Protein AF-A0A7X2N0Z1-F1 (afdb_monomer_lite)

Foldseek 3Di:
DDDPPPDPPPCPPHDDDPVLVVQVVVVVVVVDDLVVSCVVVVHDSVD

Radius of gyration: 13.92 Å; chains: 1; bounding box: 24×24×41 Å

Organism: NCBI:txid2652291

Structure (mmCIF, N/CA/C/O backbone):
data_AF-A0A7X2N0Z1-F1
#
_entry.id   AF-A0A7X2N0Z1-F1
#
loop_
_atom_site.group_PDB
_a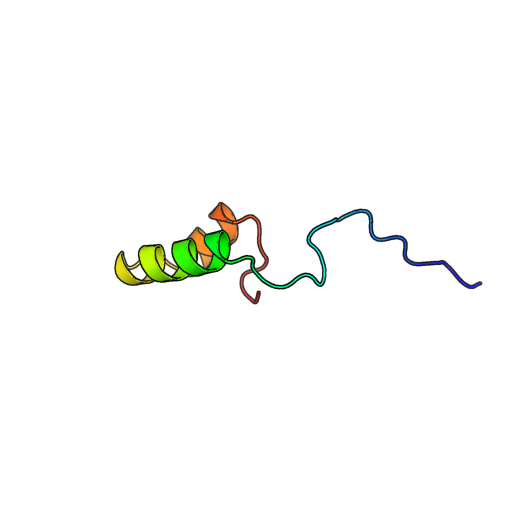tom_site.id
_atom_site.type_symbol
_atom_site.label_atom_id
_atom_site.label_alt_id
_atom_site.label_comp_id
_atom_site.label_asym_id
_atom_site.label_entity_id
_atom_site.label_seq_id
_atom_site.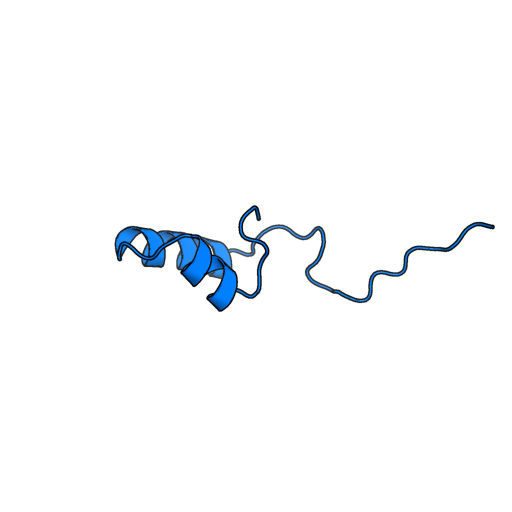pdbx_PDB_ins_code
_atom_site.Cartn_x
_atom_site.Cartn_y
_atom_site.Cartn_z
_atom_site.occupancy
_atom_site.B_iso_or_equiv
_atom_site.auth_seq_id
_atom_site.auth_comp_id
_atom_site.auth_asym_id
_atom_site.auth_atom_id
_atom_site.pdbx_PDB_model_num
ATOM 1 N N . MET A 1 1 ? 15.109 -22.899 -29.318 1.00 49.44 1 MET A N 1
ATOM 2 C CA . MET A 1 1 ? 14.819 -21.452 -29.392 1.00 49.44 1 MET A CA 1
ATOM 3 C C . MET A 1 1 ? 14.967 -20.867 -27.997 1.00 49.44 1 MET A C 1
ATOM 5 O O . MET A 1 1 ? 14.189 -21.224 -27.123 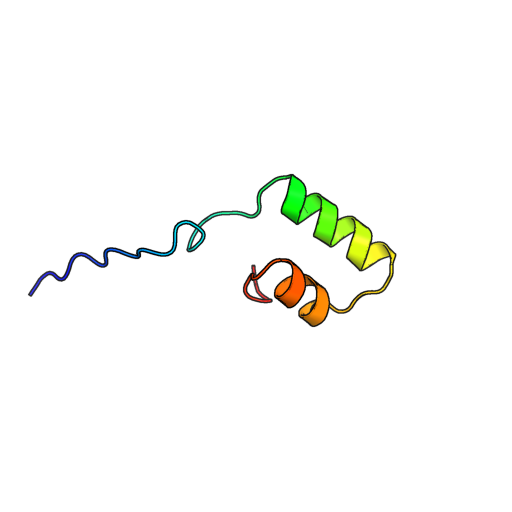1.00 49.44 1 MET A O 1
ATOM 9 N N . ASN A 1 2 ? 16.013 -20.073 -27.760 1.00 56.25 2 ASN A N 1
ATOM 10 C CA . ASN A 1 2 ? 16.259 -19.398 -26.484 1.00 56.25 2 ASN A CA 1
ATOM 11 C C . ASN A 1 2 ? 15.567 -18.032 -26.546 1.00 56.25 2 ASN A C 1
ATOM 13 O O . ASN A 1 2 ? 16.101 -17.113 -27.158 1.00 56.25 2 ASN A O 1
ATOM 17 N N . TYR A 1 3 ? 14.354 -17.919 -26.007 1.00 64.88 3 TYR A N 1
ATOM 18 C CA . TYR A 1 3 ? 13.685 -16.627 -25.873 1.00 64.88 3 TYR A CA 1
ATOM 19 C C . TYR A 1 3 ? 14.221 -15.973 -24.597 1.00 64.88 3 TYR A C 1
ATOM 21 O O . TYR A 1 3 ? 13.876 -16.448 -23.511 1.00 64.88 3 TYR A O 1
ATOM 29 N N . PRO A 1 4 ? 15.067 -14.928 -24.661 1.00 61.16 4 PRO A N 1
ATOM 30 C CA . PRO A 1 4 ? 15.391 -14.187 -23.456 1.00 61.16 4 PRO A CA 1
ATOM 31 C C . PRO A 1 4 ? 14.084 -13.568 -22.958 1.00 61.16 4 PRO A C 1
ATOM 33 O O . PRO A 1 4 ? 13.480 -12.732 -23.630 1.00 61.16 4 PRO A O 1
ATOM 36 N N . TYR A 1 5 ? 13.602 -14.041 -21.808 1.00 63.72 5 TYR A N 1
ATOM 37 C CA . TYR A 1 5 ? 12.415 -13.514 -21.143 1.00 63.72 5 TYR A CA 1
ATOM 38 C C . TYR A 1 5 ? 12.739 -12.109 -20.621 1.00 63.72 5 TYR A C 1
ATOM 40 O O . TYR A 1 5 ? 13.033 -11.904 -19.443 1.00 63.72 5 TYR A O 1
ATOM 48 N N . HIS A 1 6 ? 12.753 -11.131 -21.526 1.00 62.59 6 HIS A N 1
ATOM 49 C CA . HIS A 1 6 ? 12.871 -9.721 -21.195 1.00 62.59 6 HIS A CA 1
ATOM 50 C C . HIS A 1 6 ? 11.539 -9.262 -20.612 1.00 62.59 6 HIS A C 1
ATOM 52 O O . HIS A 1 6 ? 10.651 -8.769 -21.300 1.00 62.59 6 HIS A O 1
ATOM 58 N N . ASN A 1 7 ? 11.396 -9.482 -19.311 1.00 62.28 7 ASN A N 1
ATOM 59 C CA . ASN A 1 7 ? 10.342 -8.887 -18.520 1.00 62.28 7 ASN A CA 1
ATOM 60 C C . ASN A 1 7 ? 10.524 -7.358 -18.489 1.00 62.28 7 ASN A C 1
ATOM 62 O O . ASN A 1 7 ? 11.503 -6.865 -17.930 1.00 62.28 7 ASN A O 1
ATOM 66 N N . THR A 1 8 ? 9.575 -6.619 -19.060 1.00 66.69 8 THR A N 1
ATOM 67 C CA . THR A 1 8 ? 9.534 -5.150 -19.029 1.00 66.69 8 THR A CA 1
ATOM 68 C C . THR A 1 8 ? 8.918 -4.595 -17.738 1.00 66.69 8 THR A C 1
ATOM 70 O O . THR A 1 8 ? 9.037 -3.399 -17.469 1.00 66.69 8 THR A O 1
ATOM 73 N N . GLU A 1 9 ? 8.313 -5.435 -16.885 1.00 73.25 9 GLU A N 1
ATOM 74 C CA . GLU A 1 9 ? 7.845 -5.028 -15.560 1.00 73.25 9 GLU A CA 1
ATOM 75 C C . GLU A 1 9 ? 9.025 -4.863 -14.600 1.00 73.25 9 GLU A C 1
ATOM 77 O O . GLU A 1 9 ? 9.508 -5.817 -13.982 1.00 73.25 9 GLU A O 1
ATOM 82 N N . SER A 1 10 ? 9.436 -3.610 -14.415 1.00 72.69 10 SER A N 1
ATOM 83 C CA . SER A 1 10 ? 10.516 -3.197 -13.506 1.00 72.69 10 SER A CA 1
ATOM 84 C C . SER A 1 10 ? 10.360 -3.729 -12.066 1.00 72.69 10 SER A C 1
ATOM 86 O O . SER A 1 10 ? 11.348 -3.964 -11.368 1.00 72.69 10 SER A O 1
ATOM 88 N N . ARG A 1 11 ? 9.119 -3.963 -11.614 1.00 77.44 11 ARG A N 1
ATOM 89 C CA . ARG A 1 11 ? 8.792 -4.365 -10.231 1.00 77.44 11 ARG A CA 1
ATOM 90 C C . ARG A 1 11 ? 8.667 -5.876 -10.018 1.00 77.44 11 ARG A C 1
ATOM 92 O O . ARG A 1 11 ? 8.626 -6.322 -8.871 1.00 77.44 11 ARG A O 1
ATOM 99 N N . LYS A 1 12 ? 8.604 -6.675 -11.083 1.00 79.44 12 LYS A N 1
ATOM 100 C CA . LYS A 1 12 ? 8.445 -8.129 -10.976 1.00 79.44 12 LYS A CA 1
ATOM 101 C C . LYS A 1 12 ? 9.749 -8.779 -10.504 1.00 79.44 12 LYS A C 1
ATOM 103 O O . LYS A 1 12 ? 10.838 -8.380 -10.909 1.00 79.44 12 LYS A O 1
ATOM 108 N N . ASN A 1 13 ? 9.631 -9.762 -9.606 1.00 80.75 13 ASN A N 1
ATOM 109 C CA . ASN A 1 13 ? 10.749 -10.401 -8.889 1.00 80.75 13 ASN A CA 1
ATOM 110 C C . ASN A 1 13 ? 11.610 -9.426 -8.062 1.00 80.75 13 ASN A C 1
ATOM 112 O O . ASN A 1 13 ? 12.786 -9.685 -7.801 1.00 80.75 13 ASN A O 1
ATOM 116 N N . LYS A 1 14 ? 11.041 -8.285 -7.655 1.00 86.56 14 LYS A N 1
ATOM 117 C CA . LYS A 1 14 ? 11.679 -7.342 -6.734 1.00 86.56 14 LYS A CA 1
ATOM 118 C C . LYS A 1 14 ? 10.957 -7.355 -5.396 1.00 86.56 14 LYS A C 1
ATOM 120 O O . LYS A 1 14 ? 9.727 -7.307 -5.355 1.00 86.56 14 LYS A O 1
ATOM 125 N N . HIS A 1 15 ? 11.742 -7.353 -4.325 1.00 90.31 15 HIS A N 1
ATOM 126 C CA . HIS A 1 15 ? 11.248 -7.213 -2.961 1.00 90.31 15 HIS A CA 1
ATOM 127 C C . HIS A 1 15 ? 10.457 -5.912 -2.785 1.00 90.31 15 HIS A C 1
ATOM 129 O O . HIS A 1 15 ? 10.625 -4.947 -3.542 1.00 90.31 15 HIS A O 1
ATOM 135 N N . LEU A 1 16 ? 9.591 -5.898 -1.775 1.00 92.38 16 LEU A N 1
ATOM 136 C CA . LEU A 1 16 ? 8.924 -4.682 -1.336 1.00 92.38 16 LEU A CA 1
ATOM 137 C C . LEU A 1 16 ? 9.973 -3.681 -0.853 1.00 92.38 16 LEU A C 1
ATOM 139 O O . LEU A 1 16 ? 10.874 -4.017 -0.080 1.00 92.38 16 LEU A O 1
ATOM 143 N N . ASN A 1 17 ? 9.861 -2.446 -1.320 1.00 93.25 17 ASN A N 1
ATOM 144 C CA . ASN A 1 17 ? 10.682 -1.361 -0.817 1.00 93.25 17 ASN A CA 1
ATOM 145 C C . ASN A 1 17 ? 10.210 -0.939 0.589 1.00 93.25 17 ASN A C 1
ATOM 147 O O . ASN A 1 17 ? 9.131 -1.313 1.052 1.00 93.25 17 ASN A O 1
ATOM 151 N N . PHE A 1 18 ? 11.028 -0.145 1.280 1.00 95.12 18 PHE A N 1
ATOM 152 C CA . PHE A 1 18 ? 10.731 0.294 2.646 1.00 95.12 18 PHE A CA 1
ATOM 153 C C . PHE A 1 18 ? 9.374 1.009 2.769 1.00 95.12 18 PHE A C 1
ATOM 155 O O . PHE A 1 18 ? 8.637 0.763 3.718 1.00 95.12 18 PHE A O 1
ATOM 162 N N . LYS A 1 19 ? 9.015 1.847 1.787 1.00 94.50 19 LYS A N 1
ATOM 163 C CA . LYS A 1 19 ? 7.733 2.566 1.786 1.00 94.50 19 LYS A CA 1
ATOM 164 C C . LYS A 1 19 ? 6.557 1.603 1.662 1.00 94.50 19 LYS A C 1
ATOM 166 O O . LYS A 1 19 ? 5.629 1.699 2.449 1.00 94.50 19 LYS A O 1
ATOM 171 N N . GLU A 1 20 ? 6.625 0.657 0.725 1.00 94.38 20 GLU A N 1
ATOM 172 C CA . GLU A 1 20 ? 5.601 -0.377 0.543 1.00 94.38 20 GLU A CA 1
ATOM 173 C C . GLU A 1 20 ? 5.408 -1.191 1.826 1.00 94.38 20 GLU A C 1
ATOM 175 O O . GLU A 1 20 ? 4.276 -1.390 2.254 1.00 94.38 20 GLU A O 1
ATOM 180 N N . ARG A 1 21 ? 6.504 -1.600 2.480 1.00 95.56 21 ARG A N 1
ATOM 181 C CA . ARG A 1 21 ? 6.450 -2.316 3.762 1.00 95.56 21 ARG A CA 1
ATOM 182 C C . ARG A 1 21 ? 5.775 -1.498 4.862 1.00 95.56 21 ARG A C 1
ATOM 184 O O . ARG A 1 21 ? 4.867 -2.001 5.512 1.00 95.56 21 ARG A O 1
ATOM 191 N N . MET A 1 22 ? 6.176 -0.237 5.026 1.00 96.94 22 MET A N 1
ATOM 192 C CA . MET A 1 22 ? 5.574 0.663 6.012 1.00 96.94 22 MET A CA 1
ATOM 193 C C . MET A 1 22 ? 4.074 0.860 5.745 1.00 96.94 22 MET A C 1
ATOM 195 O O . MET A 1 22 ? 3.264 0.829 6.666 1.00 96.94 22 MET A O 1
ATOM 199 N N . THR A 1 23 ? 3.680 1.022 4.477 1.00 95.94 23 THR A N 1
ATOM 200 C CA . THR A 1 23 ? 2.268 1.144 4.097 1.00 95.94 23 THR A CA 1
ATOM 201 C C . THR A 1 23 ? 1.475 -0.110 4.458 1.00 95.94 23 THR A C 1
ATOM 203 O O . THR A 1 23 ? 0.362 0.022 4.960 1.00 95.94 23 THR A O 1
ATOM 206 N N . ILE A 1 24 ? 2.029 -1.311 4.249 1.00 96.00 24 ILE A N 1
ATOM 207 C CA . ILE A 1 24 ? 1.380 -2.565 4.665 1.00 96.00 24 ILE A CA 1
ATOM 208 C C . ILE A 1 24 ? 1.163 -2.574 6.179 1.00 96.00 24 ILE A C 1
ATOM 210 O O . ILE A 1 24 ? 0.043 -2.814 6.616 1.00 96.00 24 ILE A O 1
ATOM 214 N N . GLU A 1 25 ? 2.195 -2.278 6.973 1.00 96.31 25 GLU A N 1
ATOM 215 C CA . GLU A 1 25 ? 2.115 -2.297 8.441 1.00 96.31 25 GLU A CA 1
ATOM 216 C C . GLU A 1 25 ? 1.054 -1.321 8.978 1.00 96.31 25 GLU A C 1
ATOM 218 O O . GLU A 1 25 ? 0.213 -1.713 9.787 1.00 96.31 25 GLU A O 1
ATOM 223 N N . ILE A 1 26 ? 1.022 -0.084 8.468 1.00 97.06 26 ILE A N 1
ATOM 224 C CA . ILE A 1 26 ? 0.022 0.925 8.859 1.00 97.06 26 ILE A CA 1
ATOM 225 C C . ILE A 1 26 ? -1.392 0.470 8.473 1.00 97.06 26 ILE A C 1
ATOM 227 O O . ILE A 1 26 ? -2.302 0.483 9.297 1.00 97.06 26 ILE A O 1
ATOM 231 N N . ARG A 1 27 ? -1.590 0.014 7.230 1.00 95.94 27 ARG A N 1
ATOM 232 C CA . ARG A 1 27 ? -2.913 -0.409 6.746 1.00 95.94 27 ARG A CA 1
ATOM 233 C C . ARG A 1 27 ? -3.428 -1.659 7.457 1.00 95.94 27 ARG A C 1
ATOM 235 O O . ARG A 1 27 ? -4.638 -1.799 7.629 1.00 95.94 27 ARG A O 1
ATOM 242 N N . LEU A 1 28 ? -2.535 -2.567 7.847 1.00 95.44 28 LEU A N 1
ATOM 243 C CA . LEU A 1 28 ? -2.887 -3.720 8.671 1.00 95.44 28 LEU A CA 1
ATOM 244 C C . LEU A 1 28 ? -3.340 -3.281 10.065 1.00 95.44 28 LEU A C 1
ATOM 246 O O . LEU A 1 28 ? -4.337 -3.806 10.555 1.00 95.44 28 LEU A O 1
ATOM 250 N N . ALA A 1 29 ? -2.669 -2.295 10.670 1.00 96.44 29 ALA A N 1
ATOM 251 C CA . ALA A 1 29 ? -3.099 -1.712 11.942 1.00 96.44 29 ALA A CA 1
ATOM 252 C C . ALA A 1 29 ? -4.481 -1.035 11.836 1.00 96.44 29 ALA A C 1
ATOM 254 O O . ALA A 1 29 ? -5.290 -1.158 12.752 1.00 96.44 29 ALA A O 1
ATOM 255 N N . ASP A 1 30 ? -4.795 -0.425 10.688 1.00 95.75 30 ASP A N 1
ATOM 256 C CA . ASP A 1 30 ? -6.119 0.139 10.379 1.00 95.75 30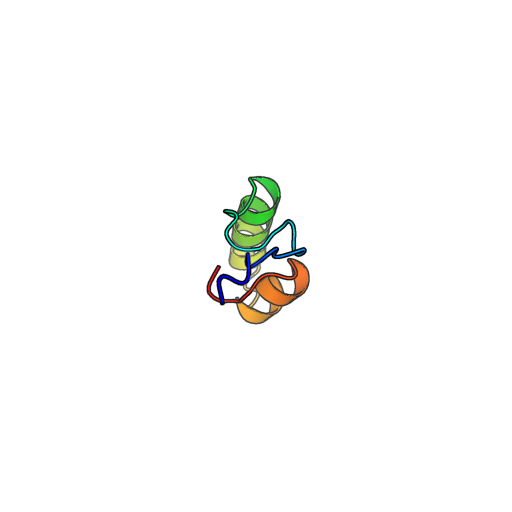 ASP A CA 1
ATOM 257 C C . ASP A 1 30 ? -7.202 -0.927 10.088 1.00 95.75 30 ASP A C 1
ATOM 259 O O . ASP A 1 30 ? -8.354 -0.590 9.804 1.00 95.75 30 ASP A O 1
ATOM 263 N N . GLY A 1 31 ? -6.856 -2.220 10.092 1.00 96.62 31 GLY A N 1
ATOM 264 C CA . GLY A 1 31 ? -7.787 -3.313 9.800 1.00 96.62 31 GLY A CA 1
ATOM 265 C C . GLY A 1 31 ? -8.150 -3.462 8.317 1.00 96.62 31 GLY A C 1
ATOM 266 O O . GLY A 1 31 ? -9.175 -4.060 7.982 1.00 96.62 31 GLY A O 1
ATOM 267 N N . CYS A 1 32 ? -7.341 -2.928 7.395 1.00 95.12 32 CYS A N 1
ATOM 268 C CA . CYS A 1 32 ? -7.563 -3.139 5.966 1.00 95.12 32 CYS A CA 1
ATOM 269 C C . CYS A 1 32 ? -7.304 -4.599 5.569 1.00 95.12 32 CYS A C 1
ATOM 271 O O . CYS A 1 32 ? -6.357 -5.238 6.023 1.00 95.12 32 CYS A O 1
ATOM 273 N N . SER A 1 33 ? -8.112 -5.119 4.641 1.00 95.88 33 SER A N 1
ATOM 274 C CA . SER A 1 33 ? -7.879 -6.453 4.087 1.00 95.88 33 SER A CA 1
ATOM 275 C C . SER A 1 33 ? -6.618 -6.485 3.221 1.00 95.88 33 SER A C 1
ATOM 277 O O . SER A 1 33 ? -6.336 -5.541 2.477 1.00 95.88 33 SER A O 1
ATOM 279 N N . ALA A 1 34 ? -5.906 -7.616 3.241 1.00 94.44 34 ALA A N 1
ATOM 280 C CA . ALA A 1 34 ? -4.714 -7.832 2.416 1.00 94.44 34 ALA A CA 1
ATOM 281 C C . ALA A 1 34 ? -4.977 -7.564 0.923 1.00 94.44 34 ALA A C 1
ATOM 283 O O . ALA A 1 34 ? -4.148 -6.976 0.236 1.00 94.44 34 ALA A O 1
ATOM 284 N N . TYR A 1 35 ? -6.173 -7.908 0.432 1.00 95.75 35 TYR A N 1
ATOM 285 C CA . TYR A 1 35 ? -6.592 -7.615 -0.939 1.00 95.75 35 TYR A CA 1
ATOM 286 C C . TYR A 1 35 ? -6.617 -6.111 -1.246 1.00 95.75 35 TYR A C 1
ATOM 288 O O . TYR A 1 35 ? -6.114 -5.679 -2.284 1.00 95.75 35 TYR A O 1
ATOM 296 N N . LYS A 1 36 ? -7.186 -5.298 -0.345 1.00 95.69 36 LYS A N 1
ATOM 297 C CA . LYS A 1 36 ? -7.275 -3.843 -0.526 1.00 95.69 36 LYS A CA 1
ATOM 298 C C . LYS A 1 36 ? -5.882 -3.210 -0.544 1.00 95.69 36 LYS A C 1
ATOM 300 O O . LYS A 1 36 ? -5.615 -2.370 -1.398 1.00 95.69 36 LYS A O 1
ATOM 305 N N . ILE A 1 37 ? -4.996 -3.681 0.334 1.00 95.88 37 ILE A N 1
ATOM 306 C CA . ILE A 1 37 ? -3.600 -3.236 0.423 1.00 95.88 37 ILE A CA 1
ATOM 307 C C . ILE A 1 37 ? -2.829 -3.607 -0.851 1.00 95.88 37 ILE A C 1
ATOM 309 O O . ILE A 1 37 ? -2.175 -2.761 -1.454 1.00 95.88 37 ILE A O 1
ATOM 313 N N . ALA A 1 38 ? -2.9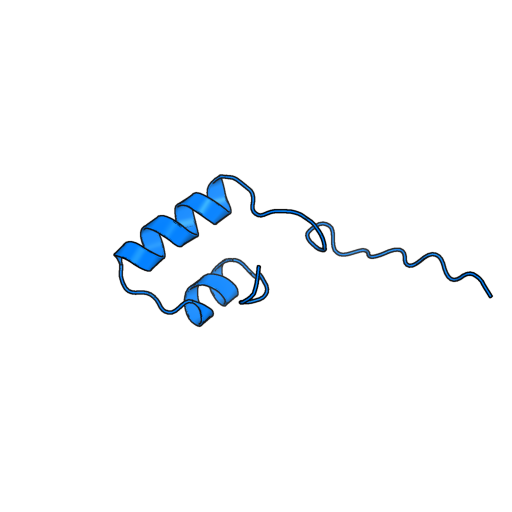58 -4.850 -1.317 1.00 94.50 38 ALA A N 1
ATOM 314 C CA . ALA A 1 38 ? -2.302 -5.322 -2.533 1.00 94.50 38 ALA A CA 1
ATOM 315 C C . AL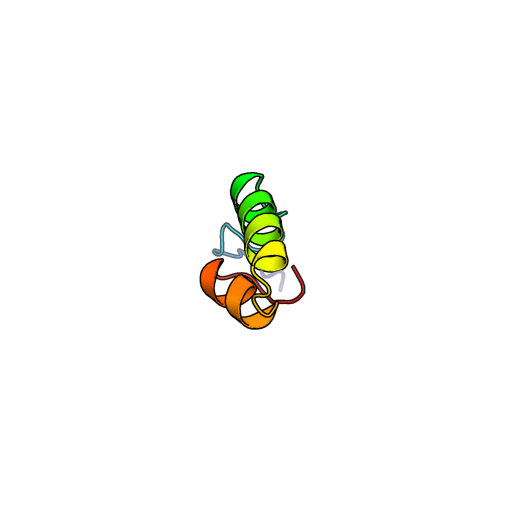A A 1 38 ? -2.750 -4.524 -3.772 1.00 94.50 38 ALA A C 1
ATOM 317 O O . ALA A 1 38 ? -1.924 -4.133 -4.601 1.00 94.50 38 ALA A O 1
ATOM 318 N N . LYS A 1 39 ? -4.049 -4.200 -3.859 1.00 94.50 39 LYS A N 1
ATOM 319 C CA . LYS A 1 39 ? -4.607 -3.365 -4.931 1.00 94.50 39 LYS A CA 1
ATOM 320 C C . LYS A 1 39 ? -4.074 -1.930 -4.891 1.00 94.50 39 LYS A C 1
ATOM 322 O O . LYS A 1 39 ? -3.752 -1.387 -5.943 1.00 94.50 39 LYS A O 1
ATOM 327 N N . GLU A 1 40 ? -3.949 -1.337 -3.704 1.00 93.25 40 GLU A N 1
ATOM 328 C CA . GLU A 1 40 ? -3.368 0.000 -3.511 1.00 93.25 40 GLU A CA 1
ATOM 329 C C . GLU A 1 40 ? -1.887 0.040 -3.913 1.00 93.25 40 GLU A C 1
ATOM 331 O O . GLU A 1 40 ? -1.457 0.942 -4.628 1.00 93.25 40 GLU A O 1
ATOM 336 N N . LEU A 1 41 ? -1.118 -0.981 -3.528 1.00 92.50 41 LEU A N 1
ATOM 337 C CA . LEU A 1 41 ? 0.301 -1.090 -3.868 1.00 92.50 41 LEU A CA 1
ATOM 338 C C . LEU A 1 41 ? 0.549 -1.544 -5.310 1.00 92.50 41 LEU A C 1
ATOM 340 O O . LEU A 1 41 ? 1.697 -1.529 -5.759 1.00 92.50 41 LEU A O 1
ATOM 344 N N . GLN A 1 42 ? -0.489 -1.957 -6.042 1.00 92.31 42 GLN A N 1
ATOM 345 C CA . GLN A 1 42 ? -0.364 -2.642 -7.332 1.00 92.31 42 GLN A CA 1
ATOM 346 C C . GLN A 1 42 ? 0.632 -3.810 -7.251 1.00 92.31 42 GLN A C 1
ATOM 348 O O . GLN A 1 42 ? 1.524 -3.963 -8.089 1.00 92.31 42 GLN A O 1
ATOM 353 N N . ARG A 1 43 ? 0.519 -4.601 -6.181 1.00 91.31 43 ARG A N 1
ATOM 354 C CA . ARG A 1 43 ? 1.308 -5.811 -5.949 1.00 91.31 43 ARG A CA 1
ATOM 355 C C . ARG A 1 43 ? 0.386 -7.030 -5.940 1.00 91.31 43 ARG A C 1
ATOM 357 O O . ARG A 1 43 ? -0.773 -6.915 -5.544 1.00 91.31 43 ARG A O 1
ATOM 364 N N . PRO A 1 44 ? 0.881 -8.206 -6.349 1.00 90.44 44 PRO A N 1
ATOM 365 C CA . PRO A 1 44 ? 0.212 -9.466 -6.052 1.00 90.44 44 PRO A CA 1
ATOM 366 C C . PRO A 1 44 ? -0.033 -9.625 -4.544 1.00 90.44 44 PRO A C 1
ATOM 368 O O . PRO A 1 44 ? 0.812 -9.243 -3.740 1.00 90.44 44 PRO A O 1
ATOM 371 N N . ILE A 1 45 ? -1.164 -10.218 -4.157 1.00 90.94 45 ILE A N 1
ATOM 372 C CA . ILE A 1 45 ? -1.541 -10.411 -2.741 1.00 90.94 45 ILE A CA 1
ATOM 373 C C . ILE A 1 45 ? -0.573 -11.321 -1.965 1.00 90.94 45 ILE A C 1
ATOM 375 O O . ILE A 1 45 ? -0.527 -11.278 -0.743 1.00 90.94 45 ILE A O 1
ATOM 379 N N . ASN A 1 46 ? 0.193 -12.141 -2.680 1.00 88.75 46 ASN A N 1
ATOM 380 C CA . ASN A 1 46 ? 1.206 -13.053 -2.157 1.00 88.75 46 ASN A CA 1
ATOM 381 C C . ASN A 1 46 ? 2.631 -12.470 -2.193 1.00 88.75 46 ASN A C 1
ATOM 383 O O . ASN A 1 46 ? 3.589 -13.237 -2.102 1.00 88.75 46 ASN A O 1
ATOM 387 N N . THR A 1 47 ? 2.766 -11.157 -2.406 1.00 84.94 47 THR A N 1
ATOM 388 C CA . THR A 1 47 ? 4.059 -10.452 -2.342 1.00 84.94 47 THR A CA 1
ATOM 389 C C . THR A 1 47 ? 4.423 -10.152 -0.900 1.00 84.94 47 THR A C 1
ATOM 391 O O . THR A 1 47 ? 5.617 -10.307 -0.569 1.00 84.94 47 THR A O 1
#

InterPro domains:
  IPR025246 Transposase IS30-like HTH domain [PF13936] (12-47)

pLDDT: mean 86.41, std 13.14, range [49.44, 97.06]

Secondary structure (DSSP, 8-state):
---------TTTT-PPPHHHHHHHHHHHHTT--HHHHHHHHT--TT-

Sequence (47 aa):
MNYPYHNTESRKNKHLNFKERMTIEIRLADGCSAYKIAKELQRPINT